Protein AF-A0A2E7D7S7-F1 (afdb_monomer_lite)

Secondary structure (DSSP, 8-state):
-PPPTTTTTT---------TTSTT---EEEEEEETTSTT---TT-SS---SB-TTS-BEEEEEEE-S-BSSSTTSBPTT------------SS--SPPEE--B-S---TT--GGGGSSS---SSSSB-SS-SEEPPPP----

Structure (mmCIF, N/CA/C/O backbone):
data_AF-A0A2E7D7S7-F1
#
_entry.id   AF-A0A2E7D7S7-F1
#
loop_
_atom_site.group_PDB
_atom_site.id
_atom_site.type_symbol
_atom_site.label_atom_id
_atom_site.label_alt_id
_atom_site.label_comp_id
_atom_site.label_asym_id
_atom_site.label_entity_id
_atom_site.label_seq_id
_atom_site.pdbx_PDB_ins_code
_atom_site.Cartn_x
_atom_site.Cartn_y
_atom_site.Cartn_z
_atom_site.occupancy
_atom_site.B_iso_or_equiv
_atom_site.auth_seq_id
_atom_site.auth_comp_id
_atom_site.auth_asym_id
_atom_site.auth_atom_id
_atom_site.pdbx_PDB_model_num
ATOM 1 N N . MET A 1 1 ? -24.555 17.907 24.681 1.00 43.12 1 MET A N 1
ATOM 2 C CA . MET A 1 1 ? -24.047 17.410 25.975 1.00 43.12 1 MET A CA 1
ATOM 3 C C . MET A 1 1 ? -22.622 16.962 25.741 1.00 43.12 1 MET A C 1
ATOM 5 O O . MET A 1 1 ? -22.411 16.229 24.787 1.00 43.12 1 MET A O 1
ATOM 9 N N . LEU A 1 2 ? -21.665 17.473 26.514 1.00 49.75 2 LEU A N 1
ATOM 10 C CA . LEU A 1 2 ? -20.292 16.969 26.496 1.00 49.75 2 LEU A CA 1
ATOM 11 C C . LEU A 1 2 ? -20.286 15.658 27.291 1.00 49.75 2 LEU A C 1
ATOM 13 O O . LEU A 1 2 ? -20.801 15.640 28.408 1.00 49.75 2 LEU A O 1
ATOM 17 N N . SER A 1 3 ? -19.785 14.582 26.687 1.00 59.19 3 SER A N 1
ATOM 18 C CA . SER A 1 3 ? -19.612 13.276 27.330 1.00 59.19 3 SER A CA 1
ATOM 19 C C . SER A 1 3 ? -18.701 13.404 28.550 1.00 59.19 3 SER A C 1
ATOM 21 O O . SER A 1 3 ? -17.739 14.180 28.544 1.00 59.19 3 SER A O 1
ATOM 23 N N . THR A 1 4 ? -19.020 12.683 29.623 1.00 71.38 4 THR A N 1
ATOM 24 C CA . THR A 1 4 ? -18.200 12.699 30.839 1.00 71.38 4 THR A CA 1
ATOM 25 C C . THR A 1 4 ? -16.951 11.830 30.643 1.00 71.38 4 THR A C 1
ATOM 27 O O . THR A 1 4 ? -16.939 10.944 29.789 1.00 71.38 4 THR A O 1
ATOM 30 N N . PRO A 1 5 ? -15.887 12.022 31.442 1.00 59.94 5 PRO A N 1
ATOM 31 C CA . PRO A 1 5 ? -14.734 11.118 31.431 1.00 59.94 5 PRO A CA 1
ATOM 32 C C . PRO A 1 5 ? -15.096 9.654 31.743 1.00 59.94 5 PRO A C 1
ATOM 34 O O . PRO A 1 5 ? -14.347 8.752 31.384 1.00 59.94 5 PRO A O 1
ATOM 37 N N . GLU A 1 6 ? -16.242 9.414 32.388 1.00 57.59 6 GLU A N 1
ATOM 38 C CA . GLU A 1 6 ? -16.752 8.074 32.698 1.00 57.59 6 GLU A CA 1
ATOM 39 C C . GLU A 1 6 ? -17.421 7.392 31.488 1.00 57.59 6 GLU A C 1
ATOM 41 O O . GLU A 1 6 ? -17.330 6.171 31.374 1.00 57.59 6 GLU A O 1
ATOM 46 N N . ASP A 1 7 ? -17.978 8.144 30.526 1.00 54.69 7 ASP A N 1
ATOM 47 C CA . ASP A 1 7 ? -18.480 7.581 29.254 1.00 54.69 7 ASP A CA 1
ATOM 48 C C . ASP A 1 7 ? -17.349 6.964 28.409 1.00 54.69 7 ASP A C 1
ATOM 50 O O . ASP A 1 7 ? -17.573 6.007 27.669 1.00 54.69 7 ASP A O 1
ATOM 54 N N . LEU A 1 8 ? -16.112 7.457 28.553 1.00 55.28 8 LEU A N 1
ATOM 55 C CA . LEU A 1 8 ? -14.934 6.881 27.891 1.00 55.28 8 LEU A CA 1
ATOM 56 C C . LEU A 1 8 ? -14.512 5.539 28.513 1.00 55.28 8 LEU A C 1
ATOM 58 O O . LEU A 1 8 ? -13.952 4.694 27.814 1.00 55.28 8 LEU A O 1
ATOM 62 N N . LEU A 1 9 ? -14.816 5.315 29.799 1.00 52.16 9 LEU A N 1
ATOM 63 C CA . LEU A 1 9 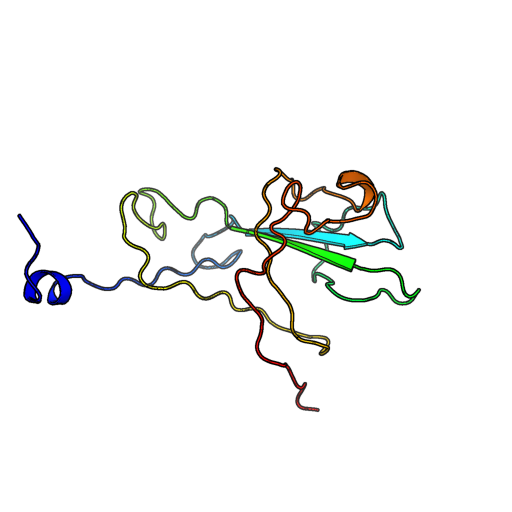? -14.493 4.072 30.511 1.00 52.16 9 LEU A CA 1
ATOM 64 C C . LEU A 1 9 ? -15.449 2.913 30.170 1.00 52.16 9 LEU A C 1
ATOM 66 O O . LEU A 1 9 ? -15.089 1.757 30.383 1.00 52.16 9 LEU A O 1
ATOM 70 N N . ASN A 1 10 ? -16.628 3.211 29.612 1.00 52.81 10 ASN A N 1
ATOM 71 C CA . ASN A 1 10 ? -17.621 2.222 29.173 1.00 52.81 10 ASN A CA 1
ATOM 72 C C . ASN A 1 10 ? -17.538 1.883 27.674 1.00 52.81 10 ASN A C 1
ATOM 74 O O . ASN A 1 10 ? -18.353 1.102 27.173 1.00 52.81 10 ASN A O 1
ATOM 78 N N . SER A 1 11 ? -16.562 2.430 26.946 1.00 63.16 11 SER A N 1
ATOM 79 C CA . SER A 1 11 ? -16.281 1.969 25.588 1.00 63.16 11 SER A CA 1
ATOM 80 C C . SER A 1 11 ? -15.559 0.619 25.662 1.00 63.16 11 SER A C 1
ATOM 82 O O . SER A 1 11 ? -14.395 0.523 26.045 1.00 63.16 11 SER A O 1
ATOM 84 N N . ASN A 1 12 ? -16.263 -0.469 25.339 1.00 76.00 12 ASN A N 1
ATOM 85 C CA . ASN A 1 12 ? -15.599 -1.750 25.116 1.00 76.00 12 ASN A CA 1
ATOM 86 C C . ASN A 1 12 ? -14.671 -1.580 23.911 1.00 76.00 12 ASN A C 1
ATOM 88 O O . ASN A 1 12 ? -15.141 -1.493 22.776 1.00 76.00 12 ASN A O 1
ATOM 92 N N . LEU A 1 13 ? -13.363 -1.512 24.153 1.00 85.25 13 LEU A N 1
ATOM 93 C CA . LEU A 1 13 ? -12.386 -1.516 23.077 1.00 85.25 13 LEU A CA 1
ATOM 94 C C . LEU A 1 13 ? -12.431 -2.889 22.401 1.00 85.25 13 LEU A C 1
ATOM 96 O O . LEU A 1 13 ? -12.074 -3.903 23.001 1.00 85.25 13 LEU A O 1
ATOM 100 N N . VAL A 1 14 ? -12.884 -2.911 21.153 1.00 90.69 14 VAL A N 1
ATOM 101 C CA . VAL A 1 14 ? -12.883 -4.108 20.313 1.00 90.69 14 VAL A CA 1
ATOM 102 C C . VAL A 1 14 ? -11.710 -4.014 19.347 1.00 90.69 14 VAL A C 1
ATOM 1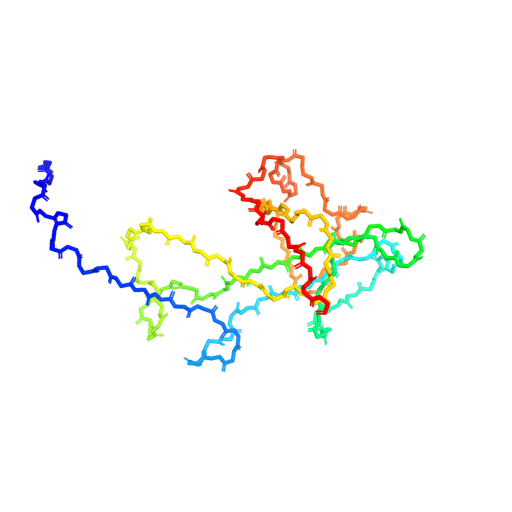04 O O . VAL A 1 14 ? -11.513 -2.988 18.699 1.00 90.69 14 VAL A O 1
ATOM 107 N N . THR A 1 15 ? -10.943 -5.097 19.239 1.00 92.62 15 THR A N 1
ATOM 108 C CA . THR A 1 15 ? -9.896 -5.237 18.224 1.00 92.62 15 THR A CA 1
ATOM 109 C C . THR A 1 15 ? -10.401 -6.142 17.113 1.00 92.62 15 THR A C 1
ATOM 111 O O . THR A 1 15 ? -10.689 -7.313 17.353 1.00 92.62 15 THR A O 1
ATOM 114 N N . THR A 1 16 ? -10.431 -5.615 15.894 1.00 94.56 16 THR A N 1
ATOM 115 C CA . THR A 1 16 ? -10.685 -6.376 14.667 1.00 94.56 16 THR A CA 1
ATOM 116 C C . THR A 1 16 ? -9.380 -6.520 13.889 1.00 94.56 16 THR A C 1
ATOM 118 O O . THR A 1 16 ? -8.601 -5.570 13.807 1.00 94.56 16 THR A O 1
ATOM 121 N N . THR A 1 17 ? -9.118 -7.705 13.330 1.00 96.06 17 THR A N 1
ATOM 122 C CA . THR A 1 17 ? -7.922 -7.980 12.517 1.00 96.06 17 THR A CA 1
ATOM 123 C C . THR A 1 17 ? -8.326 -8.397 11.112 1.00 96.06 17 THR A C 1
ATOM 125 O O . THR A 1 17 ? -9.184 -9.256 10.945 1.00 96.06 17 THR A O 1
ATOM 128 N N . PHE A 1 18 ? -7.660 -7.821 10.114 1.00 97.62 18 PHE A N 1
ATOM 129 C CA . PHE A 1 18 ? -7.850 -8.147 8.705 1.00 97.62 18 PHE A CA 1
ATOM 130 C C . PHE A 1 18 ? -6.592 -8.831 8.177 1.00 97.62 18 PHE A C 1
ATOM 132 O O . PHE A 1 18 ? -5.511 -8.241 8.174 1.00 97.62 18 PHE A O 1
ATOM 139 N N . HIS A 1 19 ? -6.722 -10.090 7.766 1.00 96.31 19 HIS A N 1
ATOM 140 C CA . HIS A 1 19 ? -5.631 -10.875 7.198 1.00 96.31 19 HIS A CA 1
ATOM 141 C C . HIS A 1 19 ? -6.196 -11.843 6.163 1.00 96.31 19 HIS A C 1
ATOM 143 O O . HIS A 1 19 ? -7.072 -12.646 6.475 1.00 96.31 19 HIS A O 1
ATOM 149 N N . GLN A 1 20 ? -5.698 -11.745 4.929 1.00 95.06 20 GLN A N 1
ATOM 150 C CA . GLN A 1 20 ? -6.139 -12.571 3.813 1.00 95.06 20 GLN A CA 1
ATOM 151 C C . GLN A 1 20 ? -6.201 -14.063 4.171 1.00 95.06 20 GLN A C 1
ATOM 153 O O . GLN A 1 20 ? -5.212 -14.664 4.587 1.00 95.06 20 GLN A O 1
ATOM 158 N N . GLY A 1 21 ? -7.373 -14.665 3.977 1.00 95.44 21 GLY A N 1
ATOM 159 C CA . GLY A 1 21 ? -7.646 -16.081 4.217 1.00 95.44 21 GLY A CA 1
ATOM 160 C C . GLY A 1 21 ? -7.832 -16.478 5.685 1.00 95.44 21 GLY A C 1
ATOM 161 O O . GLY A 1 21 ? -8.045 -17.661 5.951 1.00 95.44 21 GLY A O 1
ATOM 162 N N . VAL A 1 22 ? -7.771 -15.539 6.632 1.00 95.75 22 VAL A N 1
ATOM 163 C CA . VAL A 1 22 ? -7.987 -15.795 8.065 1.00 95.75 22 VAL A CA 1
ATOM 164 C C . VAL A 1 22 ? -9.388 -15.349 8.462 1.00 95.75 22 VAL A C 1
ATOM 166 O O . VAL A 1 22 ? -9.842 -14.289 8.042 1.00 95.75 22 VAL A O 1
ATOM 169 N N . ASP A 1 23 ? -10.086 -16.181 9.238 1.00 92.88 23 ASP A N 1
ATOM 170 C CA . ASP A 1 23 ? -11.441 -15.918 9.750 1.00 92.88 23 ASP A CA 1
ATOM 171 C C . ASP A 1 23 ? -12.447 -15.467 8.668 1.00 92.88 23 ASP A C 1
ATOM 173 O O . ASP A 1 23 ? -13.384 -14.719 8.926 1.00 92.88 23 ASP A O 1
ATOM 177 N N . GLY A 1 24 ? -12.251 -15.939 7.430 1.00 93.06 24 GLY A N 1
ATOM 178 C CA . GLY A 1 24 ? -13.102 -15.625 6.280 1.00 93.06 24 GLY A CA 1
ATOM 179 C C . GLY A 1 24 ? -12.796 -14.298 5.576 1.00 93.06 24 GLY A C 1
ATOM 180 O O . GLY A 1 24 ? -13.429 -14.010 4.562 1.00 93.06 24 GLY A O 1
ATOM 181 N N . TYR A 1 25 ? -11.822 -13.511 6.042 1.00 97.00 25 TYR A N 1
ATOM 182 C CA . TYR A 1 25 ? -11.450 -12.255 5.391 1.00 97.00 25 TYR A CA 1
ATOM 183 C C . TYR A 1 25 ? -10.719 -12.500 4.065 1.00 97.00 25 TYR A C 1
ATOM 185 O O . TYR A 1 25 ? -9.709 -13.200 4.019 1.00 97.00 25 TYR A O 1
ATOM 193 N N . ILE A 1 26 ? -11.213 -11.904 2.978 1.00 96.06 26 ILE A N 1
ATOM 194 C CA . ILE A 1 26 ? -10.654 -12.055 1.620 1.00 96.06 26 ILE A CA 1
ATOM 195 C C . ILE A 1 26 ? -10.417 -10.712 0.910 1.00 96.06 26 ILE A C 1
ATOM 197 O O . ILE A 1 26 ? -10.164 -10.697 -0.293 1.00 96.06 26 ILE A O 1
ATOM 201 N N . GLY A 1 27 ? -10.525 -9.601 1.644 1.00 96.56 27 GLY A N 1
ATOM 202 C CA . GLY A 1 27 ? -10.500 -8.240 1.103 1.00 96.56 27 GLY A CA 1
ATOM 203 C C . GLY A 1 27 ? -9.109 -7.619 0.964 1.00 96.56 27 GLY A C 1
ATOM 204 O O . GLY A 1 27 ? -9.019 -6.430 0.673 1.00 96.56 27 GLY A O 1
ATOM 205 N N . THR A 1 28 ? -8.015 -8.351 1.194 1.00 96.69 28 THR A N 1
ATOM 206 C CA . THR A 1 28 ? -6.683 -7.806 0.898 1.00 96.69 28 THR A CA 1
ATOM 207 C C . THR A 1 28 ? -6.501 -7.716 -0.612 1.00 96.69 28 THR A C 1
ATOM 209 O O . THR A 1 28 ? -6.689 -8.703 -1.319 1.00 96.69 28 THR A O 1
ATOM 212 N N . VAL A 1 29 ? -6.116 -6.530 -1.075 1.00 97.62 29 VAL A N 1
ATOM 213 C CA . VAL A 1 29 ? -5.738 -6.255 -2.461 1.00 97.62 29 VAL A CA 1
ATOM 214 C C . VAL A 1 29 ? -4.312 -5.734 -2.445 1.00 97.62 29 VAL A C 1
ATOM 216 O O . VAL A 1 29 ? -4.033 -4.712 -1.805 1.00 97.62 29 VAL A O 1
ATOM 219 N N . ASP A 1 30 ? -3.406 -6.420 -3.132 1.00 97.44 30 ASP A N 1
ATOM 220 C CA . ASP A 1 30 ? -1.999 -6.041 -3.145 1.00 97.44 30 ASP A CA 1
ATOM 221 C C . ASP A 1 30 ? -1.287 -6.373 -4.458 1.00 97.44 30 ASP A C 1
ATOM 223 O O . ASP A 1 30 ? -1.607 -7.313 -5.179 1.00 97.44 30 ASP A O 1
ATOM 227 N N . THR A 1 31 ? -0.321 -5.531 -4.805 1.00 98.00 31 THR A N 1
ATOM 228 C CA . THR A 1 31 ? 0.529 -5.708 -5.984 1.00 98.00 31 THR A CA 1
ATOM 229 C C . THR A 1 31 ? 1.792 -4.877 -5.811 1.00 98.00 31 THR A C 1
ATOM 231 O O . THR A 1 31 ? 1.839 -3.955 -4.991 1.00 98.00 31 THR A O 1
ATOM 234 N N . PHE A 1 32 ? 2.812 -5.146 -6.618 1.00 98.12 32 PHE A N 1
ATOM 235 C CA . PHE A 1 32 ? 3.952 -4.249 -6.749 1.00 98.12 32 PHE A CA 1
ATOM 236 C C . PHE A 1 32 ? 4.184 -3.860 -8.205 1.00 98.12 32 PHE A C 1
ATOM 238 O O . PHE A 1 32 ? 3.850 -4.587 -9.139 1.00 98.12 32 PHE A O 1
ATOM 245 N N . LEU A 1 33 ? 4.748 -2.676 -8.388 1.00 98.50 33 LEU A N 1
ATOM 246 C CA . LEU A 1 33 ? 5.080 -2.068 -9.663 1.00 98.50 33 LEU A CA 1
ATOM 247 C C . LEU A 1 33 ? 6.590 -2.134 -9.822 1.00 98.50 33 LEU A C 1
ATOM 249 O O . LEU A 1 33 ? 7.307 -1.846 -8.869 1.00 98.50 33 LEU A O 1
ATOM 253 N N . SER A 1 34 ? 7.078 -2.472 -11.010 1.00 98.12 34 SER A N 1
ATOM 254 C CA . SER A 1 34 ? 8.511 -2.653 -11.249 1.00 98.12 34 SER A CA 1
ATOM 255 C C . SER A 1 34 ? 8.955 -1.830 -12.448 1.00 98.12 34 SER A C 1
ATOM 257 O O . SER A 1 34 ? 8.460 -2.046 -13.558 1.00 98.12 34 SER A O 1
ATOM 259 N N . GLY A 1 35 ? 9.913 -0.921 -12.246 1.00 98.19 35 GLY A N 1
ATOM 260 C CA . GLY A 1 35 ? 10.500 -0.139 -13.338 1.00 98.19 35 GLY A CA 1
ATOM 261 C C . GLY A 1 35 ? 11.240 -1.000 -14.371 1.00 98.19 35 GLY A C 1
ATOM 262 O O . GLY A 1 35 ? 11.329 -0.621 -15.534 1.00 98.19 35 GLY A O 1
ATOM 263 N N . ASP A 1 36 ? 11.693 -2.200 -13.985 1.00 97.50 36 ASP A N 1
ATOM 264 C CA . ASP A 1 36 ? 12.290 -3.190 -14.897 1.00 97.50 36 ASP A CA 1
ATOM 265 C C . ASP A 1 36 ? 11.281 -3.806 -15.870 1.00 97.50 36 ASP A C 1
ATOM 267 O O . ASP A 1 36 ? 11.640 -4.292 -16.946 1.00 97.50 36 ASP A O 1
ATOM 271 N N . ARG A 1 37 ? 10.013 -3.883 -15.461 1.00 97.44 37 ARG A N 1
ATOM 272 C CA . ARG A 1 37 ? 8.949 -4.563 -16.206 1.00 97.44 37 ARG A CA 1
ATOM 273 C C . ARG A 1 37 ? 7.705 -3.681 -16.207 1.00 97.44 37 ARG A C 1
ATOM 275 O O . ARG A 1 37 ? 6.707 -4.047 -15.585 1.00 97.44 37 ARG A O 1
ATOM 282 N N . PRO A 1 38 ? 7.751 -2.532 -16.899 1.00 98.00 38 PRO A N 1
ATOM 283 C CA . PRO A 1 38 ? 6.837 -1.440 -16.611 1.00 98.00 38 PRO A CA 1
ATOM 284 C C . PRO A 1 38 ? 5.379 -1.698 -17.024 1.00 98.00 38 PRO A C 1
ATOM 286 O O . PRO A 1 38 ? 4.468 -1.092 -16.465 1.00 98.00 38 PRO A O 1
ATOM 289 N N . ASP A 1 39 ? 5.148 -2.648 -17.933 1.00 98.31 39 ASP A N 1
ATOM 290 C CA . ASP A 1 39 ? 3.812 -3.094 -18.362 1.00 98.31 39 ASP A CA 1
ATOM 291 C C . ASP A 1 39 ? 3.349 -4.390 -17.674 1.00 98.31 39 ASP A C 1
ATOM 293 O O . ASP A 1 39 ? 2.282 -4.924 -17.980 1.00 98.31 39 ASP A O 1
ATOM 297 N N . LYS A 1 40 ? 4.157 -4.955 -16.769 1.00 98.06 40 LYS A N 1
ATOM 298 C CA . LYS A 1 40 ? 3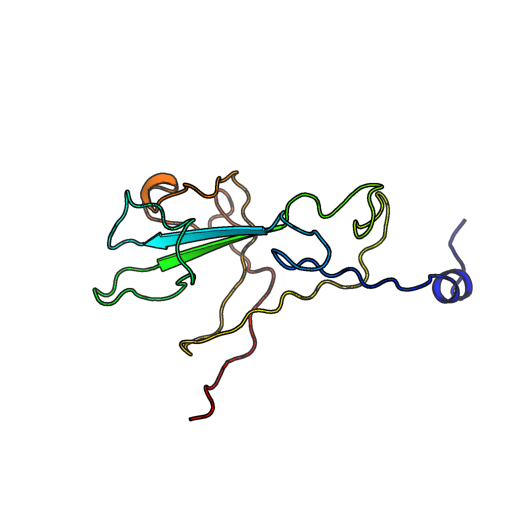.839 -6.220 -16.105 1.00 98.06 40 LYS A CA 1
ATOM 299 C C . LYS A 1 40 ? 3.076 -5.972 -14.809 1.00 98.06 40 LYS A C 1
ATOM 301 O O . LYS A 1 40 ? 3.469 -5.144 -13.995 1.00 98.06 40 LYS A O 1
ATOM 306 N N . THR A 1 41 ? 2.040 -6.777 -14.594 1.00 97.81 41 THR A N 1
ATOM 307 C CA . THR A 1 41 ? 1.330 -6.867 -13.316 1.00 97.81 41 THR A CA 1
ATOM 308 C C . THR A 1 41 ? 1.861 -8.008 -12.446 1.00 97.81 41 THR A C 1
ATOM 310 O O . THR A 1 41 ? 2.300 -9.051 -12.955 1.00 97.81 41 THR A O 1
ATOM 313 N N . PHE A 1 42 ? 1.791 -7.821 -11.128 1.00 98.06 42 PHE A N 1
ATOM 314 C CA . PHE A 1 42 ? 2.336 -8.742 -10.136 1.00 98.06 42 PHE A CA 1
ATOM 315 C C . PHE A 1 42 ? 1.334 -9.199 -9.064 1.00 98.06 42 PHE A C 1
ATOM 317 O O . PHE A 1 42 ? 1.733 -9.943 -8.180 1.00 98.06 42 PHE A O 1
ATOM 324 N N . HIS A 1 43 ? 0.036 -8.912 -9.205 1.00 95.88 43 HIS A N 1
ATOM 325 C CA . HIS A 1 43 ? -1.044 -9.315 -8.276 1.00 95.88 43 HIS A CA 1
ATOM 326 C C . HIS A 1 43 ? -1.119 -10.805 -7.886 1.00 95.88 43 HIS A C 1
ATOM 328 O O . HIS A 1 43 ? -1.810 -11.182 -6.951 1.00 95.88 43 HIS A O 1
ATOM 334 N N . LYS A 1 44 ? -0.448 -11.702 -8.619 1.00 95.81 44 LYS A N 1
ATOM 335 C CA . LYS A 1 44 ? -0.396 -13.148 -8.308 1.00 95.81 44 LYS A CA 1
ATOM 336 C C . LYS A 1 44 ? 0.916 -13.591 -7.667 1.00 95.81 44 LYS A C 1
ATOM 338 O O . LYS A 1 44 ? 1.153 -14.791 -7.508 1.00 95.81 44 LYS A O 1
ATOM 343 N N . TRP A 1 45 ? 1.823 -12.660 -7.404 1.00 95.44 45 TRP A N 1
ATOM 344 C CA . TRP A 1 45 ? 3.115 -12.967 -6.812 1.00 95.44 45 TRP A CA 1
ATOM 345 C C . TRP A 1 45 ? 2.969 -13.165 -5.310 1.00 95.44 45 TRP A C 1
ATOM 347 O O . TRP A 1 45 ? 2.085 -12.626 -4.664 1.00 95.44 45 TRP A O 1
ATOM 357 N N . ARG A 1 46 ? 3.835 -14.006 -4.742 1.00 91.81 46 ARG A N 1
ATOM 358 C CA . ARG A 1 46 ? 3.744 -14.393 -3.323 1.00 91.81 46 ARG A CA 1
ATOM 359 C C . ARG A 1 46 ? 4.317 -13.349 -2.364 1.00 91.81 46 ARG A C 1
ATOM 361 O O . ARG A 1 46 ? 4.270 -13.557 -1.155 1.00 91.81 46 ARG A O 1
ATOM 368 N N . ARG A 1 47 ? 4.993 -12.336 -2.899 1.00 92.19 47 ARG A N 1
ATOM 369 C CA . ARG A 1 47 ? 5.724 -11.304 -2.167 1.00 92.19 47 ARG A CA 1
ATOM 370 C C . ARG A 1 47 ? 5.682 -10.027 -2.988 1.00 92.19 47 ARG A C 1
ATOM 372 O O . ARG A 1 47 ? 5.736 -10.104 -4.216 1.00 92.19 47 ARG A O 1
ATOM 379 N N . ASN A 1 48 ? 5.655 -8.910 -2.279 1.00 94.69 48 ASN A N 1
ATOM 380 C CA . ASN A 1 48 ? 5.772 -7.583 -2.849 1.00 94.69 48 ASN A CA 1
ATOM 381 C C . ASN A 1 48 ? 7.176 -7.023 -2.628 1.00 94.69 48 ASN A C 1
ATOM 383 O O . ASN A 1 48 ? 7.822 -7.344 -1.627 1.00 94.69 48 ASN A O 1
ATOM 387 N N . GLU A 1 49 ? 7.608 -6.178 -3.560 1.00 94.62 49 GLU A N 1
ATOM 388 C CA . GLU A 1 49 ? 8.920 -5.535 -3.570 1.00 94.62 49 GLU A CA 1
ATOM 389 C C . GLU A 1 49 ? 8.754 -4.008 -3.424 1.00 94.62 49 GLU A C 1
ATOM 391 O O . GLU A 1 49 ? 7.806 -3.414 -3.951 1.00 94.62 49 GLU A O 1
ATOM 396 N N . ILE A 1 50 ? 9.632 -3.373 -2.639 1.00 91.88 50 ILE A N 1
ATOM 397 C CA . ILE A 1 50 ? 9.522 -1.952 -2.220 1.00 91.88 50 ILE A CA 1
ATOM 398 C C . ILE A 1 50 ? 10.865 -1.203 -2.391 1.00 91.88 50 ILE A C 1
ATOM 400 O O . ILE A 1 50 ? 10.997 -0.042 -2.013 1.00 91.88 50 ILE A O 1
ATOM 404 N N . ASP A 1 51 ? 11.893 -1.868 -2.920 1.00 90.50 51 ASP A N 1
ATOM 405 C CA . ASP A 1 51 ? 13.244 -1.313 -3.076 1.00 90.50 51 ASP A CA 1
ATOM 406 C C . ASP A 1 51 ? 13.693 -1.422 -4.542 1.00 90.50 51 ASP A C 1
ATOM 408 O O . ASP A 1 51 ? 12.878 -1.517 -5.455 1.00 90.50 51 ASP A O 1
ATOM 412 N N . LEU A 1 52 ? 14.995 -1.375 -4.793 1.00 92.00 52 LEU A N 1
ATOM 413 C CA . LEU A 1 52 ? 15.567 -1.600 -6.102 1.00 92.00 52 LEU A CA 1
ATOM 414 C C . LEU A 1 52 ? 15.473 -3.073 -6.510 1.00 92.00 52 LEU A C 1
ATOM 416 O O . LEU A 1 52 ? 15.916 -3.980 -5.802 1.00 92.00 52 LEU A O 1
ATOM 420 N N . SER A 1 53 ? 15.005 -3.276 -7.734 1.00 91.81 53 SER A N 1
ATOM 421 C CA . SER A 1 53 ? 15.205 -4.501 -8.501 1.00 91.81 53 SER A CA 1
ATOM 422 C C . SER A 1 53 ? 16.698 -4.811 -8.694 1.00 91.81 53 SER A C 1
ATOM 424 O O . SER A 1 53 ? 17.579 -3.964 -8.516 1.00 91.81 53 SER A O 1
ATOM 426 N N . MET A 1 54 ? 17.003 -6.023 -9.165 1.00 87.75 54 MET A N 1
ATOM 427 C CA . MET A 1 54 ? 18.384 -6.438 -9.459 1.00 87.75 54 MET A CA 1
ATOM 428 C C . MET A 1 54 ? 19.082 -5.567 -10.518 1.00 87.75 54 MET A C 1
ATOM 430 O O . MET A 1 54 ? 20.312 -5.527 -10.544 1.00 87.75 54 MET A O 1
ATOM 434 N N . SER A 1 55 ? 18.328 -4.878 -11.381 1.00 93.44 55 SER A N 1
ATOM 435 C CA . SER A 1 55 ? 18.873 -3.963 -12.396 1.00 93.44 55 SER A CA 1
ATOM 436 C C . SER A 1 55 ? 19.076 -2.538 -11.879 1.00 93.44 55 SER A C 1
ATOM 438 O O . SER A 1 55 ? 19.573 -1.691 -12.619 1.00 93.44 55 SER A O 1
ATOM 440 N N . GLY A 1 56 ? 18.673 -2.252 -10.638 1.00 94.00 56 GLY A N 1
ATOM 441 C CA . GLY A 1 56 ? 18.733 -0.919 -10.043 1.00 94.00 56 GLY A CA 1
ATOM 442 C C . GLY A 1 56 ? 17.531 -0.020 -10.349 1.00 94.00 56 GLY A C 1
ATOM 443 O O . GLY A 1 56 ? 17.566 1.149 -9.977 1.00 94.00 56 GLY A O 1
ATOM 444 N N . ASN A 1 57 ? 16.472 -0.524 -10.993 1.00 96.44 57 ASN A N 1
ATOM 445 C CA . ASN A 1 57 ? 15.211 0.213 -11.130 1.00 96.44 57 ASN A CA 1
ATOM 446 C C . ASN A 1 57 ? 14.346 0.054 -9.878 1.00 96.44 57 ASN A C 1
ATOM 448 O O . ASN A 1 57 ? 14.372 -0.999 -9.246 1.00 96.44 57 ASN A O 1
ATOM 452 N N . HIS A 1 58 ? 13.564 1.078 -9.548 1.00 96.06 58 HIS A N 1
ATOM 453 C CA . HIS A 1 58 ? 12.709 1.083 -8.361 1.00 96.06 58 HIS A CA 1
ATOM 454 C C . HIS A 1 58 ? 11.532 0.106 -8.487 1.00 96.06 58 HIS A C 1
ATOM 456 O O . HIS A 1 58 ? 10.988 -0.106 -9.577 1.00 96.06 58 HIS A O 1
ATOM 462 N N . GLU A 1 59 ? 11.104 -0.425 -7.346 1.00 96.88 59 GLU A N 1
ATOM 463 C CA . GLU A 1 59 ? 9.888 -1.213 -7.189 1.00 96.88 59 GLU A CA 1
ATOM 464 C C . GLU A 1 59 ? 9.031 -0.624 -6.066 1.00 96.88 59 GLU A C 1
ATOM 466 O O . GLU A 1 59 ? 9.537 -0.277 -5.002 1.00 96.88 59 GLU A O 1
ATOM 471 N N . HIS A 1 60 ? 7.729 -0.463 -6.307 1.00 97.62 60 HIS A N 1
ATOM 472 C CA . HIS A 1 60 ? 6.799 0.149 -5.354 1.00 97.62 60 HIS A CA 1
ATOM 473 C C . HIS A 1 60 ? 5.638 -0.799 -5.067 1.00 97.62 60 HIS A C 1
ATOM 475 O O . HIS A 1 60 ? 5.083 -1.378 -5.992 1.00 97.62 60 HIS A O 1
ATOM 481 N N . THR A 1 61 ? 5.205 -0.907 -3.813 1.00 97.44 61 THR A N 1
ATOM 482 C CA . THR A 1 61 ? 4.056 -1.747 -3.436 1.00 97.44 61 THR A CA 1
ATOM 483 C C . THR A 1 61 ? 2.799 -0.922 -3.200 1.00 97.44 61 THR A C 1
ATOM 485 O O . THR A 1 61 ? 2.842 0.118 -2.544 1.00 97.44 61 THR A O 1
ATOM 488 N N . LEU A 1 62 ? 1.670 -1.441 -3.678 1.00 98.19 62 LEU A N 1
ATOM 489 C CA . LEU A 1 62 ? 0.320 -1.005 -3.344 1.00 98.19 62 LEU A CA 1
ATOM 490 C C . LEU A 1 62 ? -0.330 -2.055 -2.440 1.00 98.19 62 LEU A C 1
ATOM 492 O O . LEU A 1 62 ? -0.206 -3.255 -2.678 1.00 98.19 62 LEU A O 1
ATOM 496 N N . LEU A 1 63 ? -1.023 -1.597 -1.400 1.00 97.38 63 LEU A N 1
ATOM 497 C CA . LEU A 1 63 ? -1.735 -2.444 -0.446 1.00 97.38 63 LEU A CA 1
ATOM 498 C C . LEU A 1 63 ? -3.027 -1.747 -0.027 1.00 97.38 63 LEU A C 1
ATOM 500 O O . LEU A 1 63 ? -3.016 -0.564 0.325 1.00 97.38 63 LEU A O 1
ATOM 504 N N . ARG A 1 64 ? -4.130 -2.488 -0.031 1.00 97.56 64 ARG A N 1
ATOM 505 C CA . ARG A 1 64 ? -5.433 -2.044 0.459 1.00 97.56 64 ARG A CA 1
ATOM 506 C C . ARG A 1 64 ? -6.157 -3.193 1.146 1.00 97.56 64 ARG A C 1
ATOM 508 O O . ARG A 1 64 ? -5.926 -4.362 0.854 1.00 97.56 64 ARG A O 1
ATOM 515 N N . PHE A 1 65 ? -7.030 -2.823 2.069 1.00 97.69 65 PHE A N 1
ATOM 516 C CA . PHE A 1 65 ? -7.948 -3.717 2.751 1.00 97.69 65 PHE A CA 1
ATOM 517 C C . PHE A 1 65 ? -9.360 -3.245 2.415 1.00 97.69 65 PHE A C 1
ATOM 519 O O . PHE A 1 65 ? -9.789 -2.184 2.867 1.00 97.69 65 PHE A O 1
ATOM 526 N N . ASP A 1 66 ? -10.045 -4.008 1.578 1.00 97.31 66 ASP A N 1
ATOM 527 C CA . ASP A 1 66 ? -11.438 -3.789 1.216 1.00 97.31 66 ASP A CA 1
ATOM 528 C C . ASP A 1 66 ? -12.359 -4.477 2.242 1.00 97.31 66 ASP A C 1
ATOM 530 O O . ASP A 1 66 ? -11.911 -5.277 3.072 1.00 97.31 66 ASP A O 1
ATOM 534 N N . ASP A 1 67 ? -13.640 -4.103 2.246 1.00 96.44 67 ASP A N 1
ATOM 535 C CA . ASP A 1 67 ? -14.683 -4.663 3.122 1.00 96.44 67 ASP A CA 1
ATOM 536 C C . ASP A 1 67 ? -14.362 -4.639 4.631 1.00 96.44 67 ASP A C 1
ATOM 538 O O . ASP A 1 67 ? -14.838 -5.474 5.401 1.00 96.44 67 ASP A O 1
ATOM 542 N N . MET A 1 68 ? -13.579 -3.655 5.088 1.00 97.31 68 MET A N 1
ATOM 543 C CA . MET A 1 68 ? -13.244 -3.496 6.510 1.00 97.31 68 MET A CA 1
ATOM 544 C C . MET A 1 68 ? -14.421 -3.022 7.367 1.00 97.31 68 MET A C 1
ATOM 546 O O . MET A 1 68 ? -14.442 -3.274 8.570 1.00 97.31 68 MET A O 1
ATOM 550 N N . PHE A 1 69 ? -15.375 -2.301 6.775 1.00 97.12 69 PHE A N 1
ATOM 551 C CA . PHE A 1 69 ? -16.485 -1.678 7.491 1.00 97.12 69 PHE A CA 1
ATOM 552 C C . PHE A 1 69 ? -17.827 -2.232 7.025 1.00 97.12 69 PHE A C 1
ATOM 554 O O . PHE A 1 69 ? -18.044 -2.411 5.827 1.00 97.12 69 PHE A O 1
ATOM 561 N N . GLY A 1 70 ? -18.744 -2.448 7.964 1.00 96.56 70 GLY A N 1
ATOM 562 C CA . GLY A 1 70 ? -20.080 -2.947 7.666 1.00 96.56 70 GLY A CA 1
ATOM 563 C C . GLY A 1 70 ? -20.771 -3.558 8.877 1.00 96.56 70 GLY A C 1
ATOM 564 O O . GLY A 1 70 ? -20.353 -3.367 10.016 1.00 96.56 70 GLY A O 1
ATOM 565 N N . SER A 1 71 ? -21.872 -4.261 8.625 1.00 95.19 71 SER A N 1
ATOM 566 C CA . SER A 1 71 ? -22.649 -4.975 9.647 1.00 95.19 71 SER A CA 1
ATOM 567 C C . SER A 1 71 ? -22.373 -6.481 9.669 1.00 95.19 71 SER A C 1
ATOM 569 O O . SER A 1 71 ? -23.092 -7.207 10.351 1.00 95.19 71 SER A O 1
ATOM 571 N N . GLY A 1 72 ? -21.426 -6.960 8.859 1.00 91.62 72 GLY A N 1
ATOM 572 C CA . GLY A 1 72 ? -21.040 -8.365 8.809 1.00 91.62 72 GLY A CA 1
ATOM 573 C C . GLY A 1 72 ? -20.130 -8.757 9.970 1.00 91.62 72 GLY A C 1
ATOM 574 O O . GLY A 1 72 ? -19.488 -7.909 10.596 1.00 91.62 72 GLY A O 1
ATOM 575 N N . ASP A 1 73 ? -20.058 -10.059 10.236 1.00 89.69 73 ASP A N 1
ATOM 576 C CA . ASP A 1 73 ? -19.168 -10.608 11.256 1.00 89.69 73 ASP A CA 1
ATOM 577 C C . ASP A 1 73 ? -17.708 -10.239 10.955 1.00 89.69 73 ASP A C 1
ATOM 579 O O . ASP A 1 73 ? -17.245 -10.330 9.819 1.00 89.69 73 ASP A O 1
ATOM 583 N N . GLY A 1 74 ? -16.981 -9.792 11.981 1.00 90.00 74 GLY A N 1
ATOM 584 C CA . GLY A 1 74 ? -15.578 -9.396 11.847 1.00 90.00 74 GLY A CA 1
ATOM 585 C C . GLY A 1 74 ? -15.341 -8.066 11.118 1.00 90.00 74 GLY A C 1
ATOM 586 O O . GLY A 1 74 ? -14.187 -7.689 10.952 1.00 90.00 74 GLY A O 1
ATOM 587 N N . GLN A 1 75 ? -16.379 -7.327 10.711 1.00 95.75 75 GLN A N 1
ATOM 588 C CA . GLN A 1 75 ? -16.228 -5.965 10.187 1.00 95.75 75 GLN A CA 1
ATOM 589 C C . GLN A 1 75 ? -16.263 -4.926 11.311 1.00 95.75 75 GLN A C 1
ATOM 591 O O . GLN A 1 75 ? -16.803 -5.153 12.393 1.00 95.75 75 GLN A O 1
ATOM 596 N N . ILE A 1 76 ? -15.694 -3.753 11.045 1.00 96.12 76 ILE A N 1
ATOM 597 C CA . ILE A 1 76 ? -15.831 -2.585 11.909 1.00 96.12 76 ILE A CA 1
ATOM 598 C C . ILE A 1 76 ? -17.210 -1.954 11.650 1.00 96.12 76 ILE A C 1
ATOM 600 O O . ILE A 1 76 ? -17.488 -1.554 10.514 1.00 96.12 76 ILE A O 1
ATOM 604 N N . PRO A 1 77 ? -18.081 -1.812 12.664 1.00 95.44 77 PRO A N 1
ATOM 605 C CA . PRO A 1 77 ? -19.363 -1.147 12.481 1.00 95.44 77 PRO A CA 1
ATOM 606 C C . PRO A 1 77 ? -19.210 0.291 11.976 1.00 95.44 77 PRO A C 1
ATOM 608 O O . PRO A 1 77 ? -18.299 1.030 12.358 1.00 95.44 77 PRO A O 1
ATOM 611 N N . PHE A 1 78 ? -20.138 0.730 11.127 1.00 95.69 78 PHE A N 1
ATOM 612 C CA . PHE A 1 78 ? -20.171 2.130 10.715 1.00 95.69 78 PHE A CA 1
ATOM 613 C C . PHE A 1 78 ? -20.409 3.050 11.919 1.00 95.69 78 PHE A C 1
ATOM 615 O O . PHE A 1 78 ? -21.239 2.769 12.781 1.00 95.69 78 PHE A O 1
ATOM 622 N N . GLY A 1 79 ? -19.686 4.171 11.954 1.00 92.75 79 GLY A N 1
ATOM 623 C CA . GLY A 1 79 ? -19.736 5.128 13.061 1.00 92.75 79 GLY A CA 1
ATOM 624 C C . GLY A 1 79 ? -18.840 4.773 14.252 1.00 92.75 79 GLY A C 1
ATOM 625 O O . GLY A 1 79 ? -18.779 5.561 15.191 1.00 92.75 79 GLY A O 1
ATOM 626 N N . SER A 1 80 ? -18.126 3.640 14.221 1.00 93.62 80 SER A N 1
ATOM 627 C CA . SER A 1 80 ? -17.097 3.336 15.219 1.00 93.62 80 SER A CA 1
ATOM 628 C C . SER A 1 80 ? -15.968 4.368 15.199 1.00 93.62 80 SER A C 1
ATOM 630 O O . SER A 1 80 ? -15.466 4.749 14.140 1.00 93.62 80 SER A O 1
ATOM 632 N N . GLU A 1 81 ? -15.530 4.779 16.386 1.00 94.25 81 GLU A N 1
ATOM 633 C CA . GLU A 1 81 ? -14.310 5.562 16.557 1.00 94.25 81 GLU A CA 1
ATOM 634 C C . GLU A 1 81 ? -13.086 4.638 16.497 1.00 94.25 81 GLU A C 1
ATOM 636 O O . GLU A 1 81 ? -12.990 3.656 17.237 1.00 94.25 81 GLU A O 1
ATOM 641 N N . ILE A 1 82 ? -12.133 4.948 15.613 1.00 94.31 82 ILE A N 1
ATOM 642 C CA . ILE A 1 82 ? -10.878 4.198 15.505 1.00 94.31 82 ILE A CA 1
ATOM 643 C C . ILE A 1 82 ? -9.863 4.784 16.483 1.00 94.31 82 ILE A C 1
ATOM 645 O O . ILE A 1 82 ? -9.217 5.790 16.198 1.00 94.31 82 ILE A O 1
ATOM 649 N N . VAL A 1 83 ? -9.696 4.126 17.631 1.00 95.06 83 VAL A N 1
ATOM 650 C CA . VAL A 1 83 ? -8.747 4.553 18.676 1.00 95.06 83 VAL A CA 1
ATOM 651 C C . VAL A 1 83 ? -7.293 4.298 18.262 1.00 95.06 83 VAL A C 1
ATOM 653 O O . VAL A 1 83 ? -6.392 5.064 18.596 1.00 95.06 83 VAL A O 1
ATOM 656 N N . SER A 1 84 ? -7.042 3.211 17.529 1.00 93.62 84 SER A N 1
ATOM 657 C CA . SER A 1 84 ? -5.724 2.897 16.976 1.00 93.62 84 SER A CA 1
ATOM 658 C C . SER A 1 84 ? -5.840 1.986 15.758 1.00 93.62 84 SER A C 1
ATOM 660 O O . SER A 1 84 ? -6.781 1.203 15.649 1.00 93.62 84 SER A O 1
ATOM 662 N N . ALA A 1 85 ? -4.858 2.066 14.864 1.00 94.06 85 ALA A N 1
ATOM 663 C CA . ALA A 1 85 ? -4.691 1.143 13.751 1.00 94.06 85 ALA A CA 1
ATOM 664 C C . ALA A 1 85 ? -3.215 0.747 13.660 1.00 94.06 85 ALA A C 1
ATOM 666 O O . ALA A 1 85 ? -2.330 1.598 13.736 1.00 94.06 85 ALA A O 1
ATOM 667 N N . THR A 1 86 ? -2.945 -0.550 13.517 1.00 94.19 86 THR A N 1
ATOM 668 C CA . THR A 1 86 ? -1.586 -1.079 13.359 1.00 94.19 86 THR A CA 1
ATOM 669 C C . THR A 1 86 ? -1.538 -1.968 12.131 1.00 94.19 86 THR A C 1
ATOM 671 O O . THR A 1 86 ? -2.274 -2.945 12.046 1.00 94.19 86 THR A O 1
ATOM 674 N N . LEU A 1 87 ? -0.629 -1.660 11.208 1.00 93.81 87 LEU A N 1
ATOM 675 C CA . LEU A 1 87 ? -0.287 -2.543 10.100 1.00 93.81 87 LEU A CA 1
ATOM 676 C C . LEU A 1 87 ? 0.988 -3.317 10.445 1.00 93.81 87 LEU A C 1
ATOM 678 O O . LEU A 1 87 ? 2.003 -2.722 10.810 1.00 93.81 87 LEU A O 1
ATOM 682 N N . THR A 1 88 ? 0.937 -4.640 10.304 1.00 92.12 88 THR A N 1
ATOM 683 C CA . THR A 1 88 ? 2.087 -5.533 10.494 1.00 92.12 88 THR A CA 1
ATOM 684 C C . THR A 1 88 ? 2.345 -6.300 9.206 1.00 92.12 88 THR A C 1
ATOM 686 O O . THR A 1 88 ? 1.413 -6.794 8.583 1.00 92.12 88 THR A O 1
ATOM 689 N N . PHE A 1 89 ? 3.612 -6.425 8.820 1.00 88.44 89 PHE A N 1
ATOM 690 C CA . PHE A 1 89 ? 4.041 -7.215 7.669 1.00 88.44 89 PHE A CA 1
ATOM 691 C C . PHE A 1 89 ? 5.322 -7.984 7.994 1.00 88.44 89 PHE A C 1
ATOM 693 O O . PHE A 1 89 ? 6.111 -7.585 8.857 1.00 88.44 89 PHE A O 1
ATOM 700 N N . TYR A 1 90 ? 5.534 -9.091 7.285 1.00 89.00 90 TYR A N 1
ATOM 701 C CA . TYR A 1 90 ? 6.744 -9.897 7.389 1.00 89.00 90 TYR A CA 1
ATOM 702 C C . TYR A 1 90 ? 7.778 -9.433 6.364 1.00 89.00 90 TYR A C 1
ATOM 704 O O . TYR A 1 90 ? 7.576 -9.565 5.160 1.00 89.00 90 TYR A O 1
ATOM 712 N N . VAL A 1 91 ? 8.909 -8.923 6.849 1.00 87.38 91 VAL A N 1
ATOM 713 C CA . VAL A 1 91 ? 10.047 -8.546 6.003 1.00 87.38 91 VAL A CA 1
ATOM 714 C C . VAL A 1 91 ? 10.976 -9.746 5.863 1.00 87.38 91 VAL A C 1
ATOM 716 O O . VAL A 1 91 ? 11.540 -10.222 6.846 1.00 87.38 91 VAL A O 1
ATOM 719 N N . VAL A 1 92 ? 11.125 -10.240 4.637 1.00 86.88 92 VAL A N 1
ATOM 720 C CA . VAL A 1 92 ? 11.965 -11.407 4.306 1.00 86.88 92 VAL A CA 1
ATOM 721 C C . VAL A 1 92 ? 13.302 -11.025 3.676 1.00 86.88 92 VAL A C 1
ATOM 723 O O . VAL A 1 92 ? 14.229 -11.831 3.688 1.00 86.88 92 VAL A O 1
ATOM 726 N N . ASN A 1 93 ? 13.408 -9.804 3.153 1.00 83.75 93 ASN A N 1
ATOM 727 C CA . ASN A 1 93 ? 14.651 -9.193 2.707 1.00 83.75 93 ASN A CA 1
ATOM 728 C C . ASN A 1 93 ? 14.769 -7.832 3.399 1.00 83.75 93 ASN A C 1
ATOM 730 O O . ASN A 1 93 ? 13.937 -6.951 3.195 1.00 83.75 93 ASN A O 1
ATOM 734 N N . GLY A 1 94 ? 15.721 -7.719 4.325 1.00 77.06 94 GLY A N 1
ATOM 735 C CA . GLY A 1 94 ? 15.893 -6.513 5.125 1.00 77.06 94 GLY A CA 1
ATOM 736 C C . GLY A 1 94 ? 16.487 -5.373 4.302 1.00 77.06 94 GLY A C 1
ATOM 737 O O . GLY A 1 94 ? 17.294 -5.597 3.409 1.00 77.06 94 GLY A O 1
ATOM 738 N N . GLY A 1 95 ? 16.140 -4.143 4.660 1.00 78.81 95 GLY A N 1
ATOM 739 C CA . GLY A 1 95 ? 16.650 -2.952 3.995 1.00 78.81 95 GLY A CA 1
ATOM 740 C C . GLY A 1 95 ? 16.466 -1.709 4.854 1.00 78.81 95 GLY A C 1
ATOM 741 O O . GLY A 1 95 ? 16.555 -1.750 6.088 1.00 78.81 95 GLY A O 1
ATOM 742 N N . ASN A 1 96 ? 16.207 -0.587 4.191 1.00 84.00 96 ASN A N 1
ATOM 743 C CA . ASN A 1 96 ? 15.859 0.660 4.860 1.00 84.00 96 ASN A CA 1
ATOM 744 C C . ASN A 1 96 ? 14.452 0.600 5.480 1.00 84.00 96 ASN A C 1
ATOM 746 O O . ASN A 1 96 ? 13.744 -0.405 5.413 1.00 84.00 96 ASN A O 1
ATOM 750 N N . ARG A 1 97 ? 14.059 1.681 6.161 1.00 88.38 97 ARG A N 1
ATOM 751 C CA . ARG A 1 97 ? 12.684 1.818 6.658 1.00 88.38 97 ARG A CA 1
ATOM 752 C C . ARG A 1 97 ? 11.729 1.942 5.474 1.00 88.38 97 ARG A C 1
ATOM 754 O O . ARG A 1 97 ? 12.045 2.636 4.516 1.00 88.38 97 ARG A O 1
ATOM 761 N N . ILE A 1 98 ? 10.557 1.333 5.598 1.00 90.75 98 ILE A N 1
ATOM 762 C CA . ILE A 1 98 ? 9.453 1.500 4.651 1.00 90.75 98 ILE A CA 1
ATOM 763 C C . ILE A 1 98 ? 8.650 2.723 5.082 1.00 90.75 98 ILE A C 1
ATOM 765 O O . ILE A 1 98 ? 8.287 2.827 6.256 1.00 90.75 98 ILE A O 1
ATOM 769 N N . THR A 1 99 ? 8.364 3.638 4.162 1.00 94.56 99 THR A N 1
ATOM 770 C CA . THR A 1 99 ? 7.405 4.729 4.372 1.00 94.56 99 THR A CA 1
ATOM 771 C C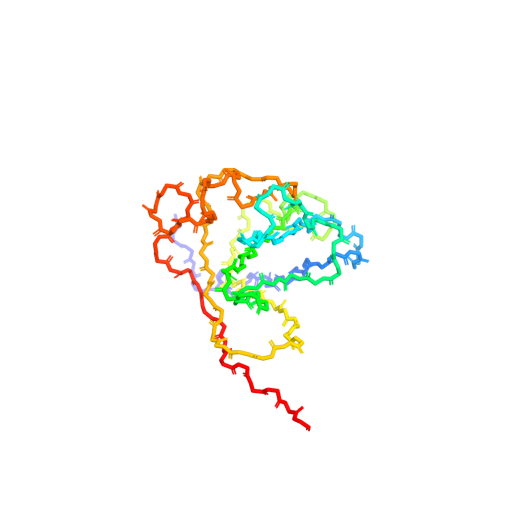 . THR A 1 99 ? 6.077 4.377 3.719 1.00 94.56 99 THR A C 1
ATOM 773 O O . THR A 1 99 ? 6.038 3.781 2.647 1.00 94.56 99 THR A O 1
ATOM 776 N N . LEU A 1 100 ? 4.976 4.718 4.385 1.00 95.94 100 LEU A N 1
ATOM 777 C CA . LEU A 1 100 ? 3.628 4.465 3.892 1.00 95.94 100 LEU A CA 1
ATOM 778 C C . LEU A 1 100 ? 2.973 5.786 3.519 1.00 95.94 100 LEU A C 1
ATOM 780 O O . LEU A 1 100 ? 2.851 6.678 4.357 1.00 95.94 100 LEU A O 1
ATOM 784 N N . HIS A 1 101 ? 2.546 5.882 2.267 1.00 98.19 101 HIS A N 1
ATOM 785 C CA . HIS A 1 101 ? 1.893 7.054 1.705 1.00 98.19 101 HIS A CA 1
ATOM 786 C C . HIS A 1 101 ? 0.481 6.668 1.274 1.00 98.19 101 HIS A C 1
ATOM 788 O O . HIS A 1 101 ? 0.299 5.697 0.538 1.00 98.19 101 HIS A O 1
ATOM 794 N N . ARG A 1 102 ? -0.529 7.416 1.725 1.00 98.19 102 ARG A N 1
ATOM 795 C CA . ARG A 1 102 ? -1.907 7.211 1.269 1.00 98.19 102 ARG A CA 1
ATOM 796 C C . ARG A 1 102 ? -2.044 7.594 -0.200 1.00 98.19 102 ARG A C 1
ATOM 798 O O . ARG A 1 102 ? -1.717 8.717 -0.584 1.00 98.19 102 ARG A O 1
ATOM 805 N N . MET A 1 103 ? -2.584 6.667 -0.982 1.00 98.50 103 MET A N 1
ATOM 806 C CA . MET A 1 103 ? -3.005 6.912 -2.359 1.00 98.50 103 MET A CA 1
ATOM 807 C C . MET A 1 103 ? -4.206 7.860 -2.391 1.00 98.50 103 MET A C 1
ATOM 809 O O . MET A 1 103 ? -5.126 7.741 -1.582 1.00 98.50 103 MET A O 1
ATOM 813 N N . LEU A 1 104 ? -4.186 8.792 -3.336 1.00 98.44 104 LEU A N 1
ATOM 814 C CA . LEU A 1 104 ? -5.242 9.774 -3.595 1.00 98.44 104 LEU A CA 1
ATOM 815 C C . LEU A 1 104 ? -5.977 9.494 -4.907 1.00 98.44 104 LEU A C 1
ATOM 817 O O . LEU A 1 104 ? -7.110 9.935 -5.089 1.00 98.44 104 LEU A O 1
ATOM 821 N N . THR A 1 105 ? -5.344 8.730 -5.796 1.00 97.38 105 THR A N 1
ATOM 822 C CA . THR A 1 105 ? -5.946 8.225 -7.028 1.00 97.38 105 THR A CA 1
ATOM 823 C C . THR A 1 105 ? -6.291 6.742 -6.884 1.00 97.38 105 THR A C 1
ATOM 825 O O . THR A 1 105 ? -5.595 5.982 -6.203 1.00 97.38 105 THR A O 1
ATOM 828 N N . ASN A 1 106 ? -7.388 6.331 -7.524 1.00 96.88 106 ASN A N 1
ATOM 829 C CA . ASN A 1 106 ? -7.816 4.935 -7.555 1.00 96.88 106 ASN A CA 1
ATOM 830 C C . ASN A 1 106 ? -6.799 4.050 -8.280 1.00 96.88 106 ASN A C 1
ATOM 832 O O . ASN A 1 106 ? -6.138 4.474 -9.224 1.00 96.88 106 ASN A O 1
ATOM 836 N N . TRP A 1 107 ? -6.741 2.791 -7.865 1.00 97.94 107 TRP A N 1
ATOM 837 C CA . TRP A 1 107 ? -5.923 1.762 -8.487 1.00 97.94 107 TRP A CA 1
ATOM 838 C C . TRP A 1 107 ? -6.567 0.393 -8.282 1.00 97.94 107 TRP A C 1
ATOM 840 O O . TRP A 1 107 ? -7.279 0.156 -7.299 1.00 97.94 107 TRP A O 1
ATOM 850 N N . ASP A 1 108 ? -6.297 -0.512 -9.212 1.00 96.31 108 ASP A N 1
ATOM 851 C CA . ASP A 1 108 ? -6.696 -1.910 -9.135 1.00 96.31 108 ASP A CA 1
ATOM 852 C C . ASP A 1 108 ? -5.468 -2.815 -8.990 1.00 96.31 108 ASP A C 1
ATOM 854 O O . ASP A 1 108 ? -4.332 -2.405 -9.228 1.00 96.31 108 ASP A O 1
ATOM 858 N N . GLU A 1 109 ? -5.692 -4.060 -8.581 1.00 96.50 109 GLU A N 1
ATOM 859 C CA . GLU A 1 109 ? -4.615 -5.027 -8.348 1.00 96.50 109 GLU A CA 1
ATOM 860 C C . GLU A 1 109 ? -3.770 -5.282 -9.612 1.00 96.50 109 GLU A C 1
ATOM 862 O O . GLU A 1 109 ? -2.588 -5.621 -9.541 1.00 96.50 109 GLU A O 1
ATOM 867 N N . THR A 1 110 ? -4.342 -5.056 -10.797 1.00 98.00 110 THR A N 1
ATOM 868 C CA . THR A 1 110 ? -3.650 -5.229 -12.074 1.00 98.00 110 THR A CA 1
ATOM 869 C C . THR A 1 110 ? -2.776 -4.040 -12.479 1.00 98.00 110 THR A C 1
ATOM 871 O O . THR A 1 110 ? -2.118 -4.129 -13.518 1.00 98.00 110 THR A O 1
ATOM 874 N N . ALA A 1 111 ? -2.690 -2.990 -11.651 1.00 98.50 111 ALA A N 1
ATOM 875 C CA . ALA A 1 111 ? -1.838 -1.828 -11.876 1.00 98.50 111 ALA A CA 1
ATOM 876 C C . ALA A 1 111 ? -0.393 -2.210 -12.241 1.00 98.50 111 ALA A C 1
ATOM 878 O O . ALA A 1 111 ? 0.175 -3.199 -11.762 1.00 98.50 111 ALA A O 1
ATOM 879 N N . THR A 1 112 ? 0.199 -1.391 -13.105 1.00 98.56 112 THR A N 1
ATOM 880 C CA . THR A 1 112 ? 1.571 -1.524 -13.595 1.00 98.56 112 THR A CA 1
ATOM 881 C C . THR A 1 112 ? 2.348 -0.241 -13.308 1.00 98.56 112 THR A C 1
ATOM 883 O O . THR A 1 112 ? 1.785 0.777 -12.905 1.00 98.56 112 THR A O 1
ATOM 886 N N . TRP A 1 113 ? 3.664 -0.263 -13.509 1.00 98.50 113 TRP A N 1
ATOM 887 C CA . TRP A 1 113 ? 4.492 0.943 -13.392 1.00 98.50 113 TRP A CA 1
ATOM 888 C C . TRP A 1 113 ? 3.991 2.068 -14.309 1.00 98.50 113 TRP A C 1
ATOM 890 O O . TRP A 1 113 ? 3.895 3.222 -13.892 1.00 98.50 113 TRP A O 1
ATOM 900 N N . ASN A 1 114 ? 3.604 1.711 -15.538 1.00 98.44 114 ASN A N 1
ATOM 901 C CA . ASN A 1 114 ? 3.082 2.646 -16.529 1.00 98.44 114 ASN A CA 1
ATOM 902 C C . ASN A 1 114 ? 1.651 3.122 -16.228 1.00 98.44 114 ASN A C 1
ATOM 904 O O . ASN A 1 114 ? 1.257 4.159 -16.757 1.00 98.44 114 ASN A O 1
ATOM 908 N N . SER A 1 115 ? 0.891 2.455 -15.344 1.00 98.12 115 SER A N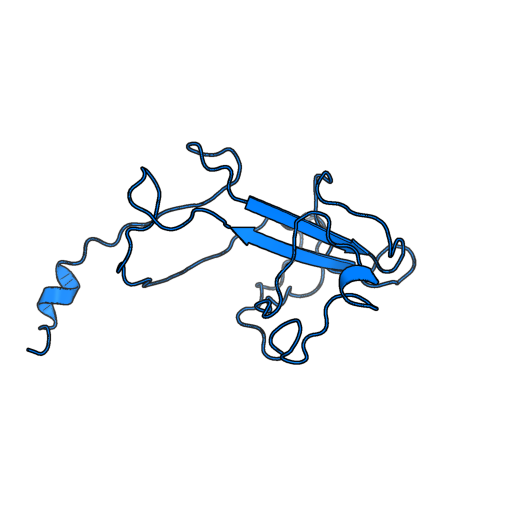 1
ATOM 909 C CA . SER A 1 115 ? -0.385 2.994 -14.833 1.00 98.12 115 SER A CA 1
ATOM 910 C C . SER A 1 115 ? -0.213 4.346 -14.130 1.00 98.12 115 SER A C 1
ATOM 912 O O . SER A 1 115 ? -1.163 5.119 -14.070 1.00 98.12 115 SER A O 1
ATOM 914 N N . PHE A 1 116 ? 0.997 4.637 -13.647 1.00 97.88 116 PHE A N 1
ATOM 915 C CA . PHE A 1 116 ? 1.380 5.890 -12.992 1.00 97.88 116 PHE A CA 1
ATOM 916 C C . PHE A 1 116 ? 2.459 6.642 -13.789 1.00 97.88 116 PHE A C 1
ATOM 918 O O . PHE A 1 116 ? 3.254 7.386 -13.229 1.00 97.88 116 PHE A O 1
ATOM 925 N N . ASN A 1 117 ? 2.527 6.417 -15.111 1.00 95.88 117 ASN A N 1
ATOM 926 C CA . ASN A 1 117 ? 3.535 6.917 -16.064 1.00 95.88 117 ASN A CA 1
ATOM 927 C C . ASN A 1 117 ? 4.980 6.449 -15.801 1.00 95.88 117 ASN A C 1
ATOM 929 O O . ASN A 1 117 ? 5.654 5.980 -16.714 1.00 95.88 117 ASN A O 1
ATOM 933 N N . SER A 1 118 ? 5.467 6.576 -14.570 1.00 96.19 118 SER A N 1
ATOM 934 C CA . SER A 1 118 ? 6.813 6.210 -14.141 1.00 96.19 118 SER A CA 1
ATOM 935 C C . SER A 1 118 ? 6.824 5.719 -12.690 1.00 96.19 118 SER A C 1
ATOM 937 O O . SER A 1 118 ? 7.674 6.129 -11.898 1.00 96.19 118 SER A O 1
ATOM 939 N N . GLY A 1 119 ? 5.856 4.872 -12.332 1.00 97.56 119 GLY A N 1
ATOM 940 C CA . GLY A 1 119 ? 5.622 4.461 -10.950 1.00 97.56 119 GLY A CA 1
ATOM 941 C C . GLY A 1 119 ? 4.979 5.565 -10.105 1.00 97.56 119 GLY A C 1
ATOM 942 O O . GLY A 1 119 ? 4.842 6.702 -10.541 1.00 97.56 119 GLY A O 1
ATOM 943 N N . ILE A 1 120 ? 4.579 5.212 -8.883 1.00 98.06 120 ILE A N 1
ATOM 944 C CA . ILE A 1 120 ? 3.844 6.107 -7.970 1.00 98.06 120 ILE A CA 1
ATOM 945 C C . ILE A 1 120 ? 4.655 7.362 -7.620 1.00 98.06 120 ILE A C 1
ATOM 947 O O . ILE A 1 120 ? 5.799 7.256 -7.171 1.00 98.06 120 ILE A O 1
ATOM 951 N N . GLN A 1 121 ? 4.023 8.528 -7.739 1.00 97.75 121 GLN A N 1
ATOM 952 C CA . GLN A 1 121 ? 4.540 9.829 -7.329 1.00 97.75 121 GLN A CA 1
ATOM 953 C C . GLN A 1 121 ? 3.906 10.298 -6.009 1.00 97.75 121 GLN A C 1
ATOM 955 O O . GLN A 1 121 ? 2.692 10.276 -5.813 1.00 97.75 121 GLN A O 1
ATOM 960 N N . THR A 1 122 ? 4.727 10.779 -5.076 1.00 97.50 122 THR A N 1
ATOM 961 C CA . THR A 1 122 ? 4.259 11.359 -3.805 1.00 97.50 122 THR A CA 1
ATOM 962 C C . THR A 1 122 ? 4.078 12.874 -3.950 1.00 97.50 122 THR A C 1
ATOM 964 O O . THR A 1 122 ? 4.767 13.665 -3.302 1.00 97.50 122 THR A O 1
ATOM 967 N N . ASP A 1 123 ? 3.201 13.293 -4.858 1.00 97.81 123 ASP A N 1
ATOM 968 C CA . ASP A 1 123 ? 3.041 14.679 -5.327 1.00 97.81 123 ASP A CA 1
ATOM 969 C C . ASP A 1 123 ? 1.716 15.341 -4.892 1.00 97.81 123 ASP A C 1
ATOM 971 O O . ASP A 1 123 ? 1.410 16.460 -5.301 1.00 97.81 123 ASP A O 1
ATOM 975 N N . ASN A 1 124 ? 0.946 14.668 -4.032 1.00 98.25 124 ASN A N 1
ATOM 976 C CA . ASN A 1 124 ? -0.431 15.001 -3.650 1.00 98.25 124 ASN A CA 1
ATOM 977 C C . ASN A 1 124 ? -1.468 14.915 -4.787 1.00 98.25 124 ASN A C 1
ATOM 979 O O . ASN A 1 124 ? -2.594 15.371 -4.592 1.00 98.25 124 ASN A O 1
ATOM 983 N N . ASN A 1 125 ? -1.140 14.287 -5.920 1.00 97.62 125 ASN A N 1
ATOM 984 C CA . ASN A 1 125 ? -2.113 13.875 -6.935 1.00 97.62 125 ASN A CA 1
ATOM 985 C C . ASN A 1 125 ? -2.275 12.350 -6.948 1.00 97.62 125 ASN A C 1
ATOM 987 O O . ASN A 1 125 ? -3.393 11.838 -6.871 1.00 97.62 125 ASN A O 1
ATOM 991 N N . GLU A 1 126 ? -1.166 11.611 -7.009 1.00 98.06 126 GLU A N 1
ATOM 992 C CA . GLU A 1 126 ? -1.194 10.143 -7.002 1.00 98.06 126 GLU A CA 1
ATOM 993 C C . GLU A 1 126 ? -1.182 9.599 -5.573 1.00 98.06 126 GLU A C 1
ATOM 995 O O . GLU A 1 126 ? -2.084 8.852 -5.183 1.00 98.06 126 GLU A O 1
ATOM 1000 N N . ALA A 1 127 ? -0.210 10.033 -4.770 1.00 98.62 127 ALA A N 1
ATOM 1001 C CA . ALA A 1 127 ? -0.097 9.743 -3.346 1.00 98.62 127 ALA A CA 1
ATOM 1002 C C . ALA A 1 127 ? 0.279 11.001 -2.550 1.00 98.62 127 ALA A C 1
ATOM 1004 O O . ALA A 1 127 ? 0.876 11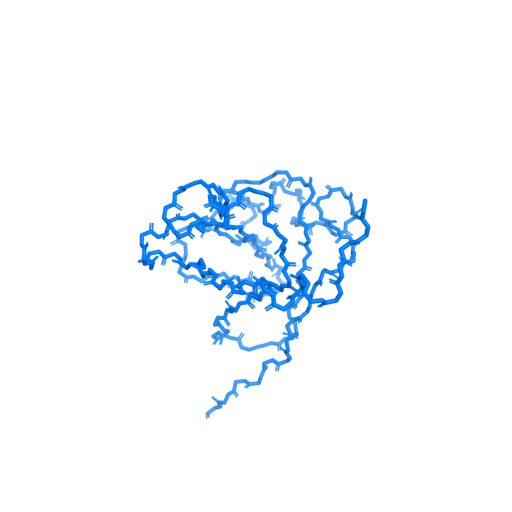.942 -3.079 1.00 98.62 127 ALA A O 1
ATOM 1005 N N . LEU A 1 128 ? -0.033 11.022 -1.251 1.00 98.56 128 LEU A N 1
ATOM 1006 C CA . LEU A 1 128 ? 0.397 12.110 -0.368 1.00 98.56 128 LEU A CA 1
ATOM 1007 C C . LEU A 1 128 ? 1.925 12.238 -0.328 1.00 98.56 128 LEU A C 1
ATOM 1009 O O . LEU A 1 128 ? 2.643 11.250 -0.161 1.00 98.56 128 LEU A O 1
ATOM 1013 N N . THR A 1 129 ? 2.426 13.473 -0.383 1.00 98.19 129 THR A N 1
ATOM 1014 C CA . THR A 1 129 ? 3.861 13.759 -0.215 1.00 98.19 129 THR A CA 1
ATOM 1015 C C . THR A 1 129 ? 4.362 13.368 1.172 1.00 98.19 129 THR A C 1
ATOM 1017 O O . THR A 1 129 ? 5.440 12.793 1.313 1.00 98.19 129 THR A O 1
ATOM 1020 N N . THR A 1 130 ? 3.571 13.645 2.208 1.00 98.06 130 THR A N 1
ATOM 1021 C CA . THR A 1 130 ? 3.904 13.277 3.587 1.00 98.06 130 THR A CA 1
ATOM 1022 C C . THR A 1 130 ? 3.467 11.844 3.864 1.00 98.06 130 THR A C 1
ATOM 1024 O O . THR A 1 130 ? 2.298 11.507 3.683 1.00 98.06 130 THR A O 1
ATOM 1027 N N . ALA A 1 131 ? 4.398 11.015 4.338 1.00 97.50 131 ALA A N 1
ATOM 1028 C CA . ALA A 1 131 ? 4.089 9.662 4.787 1.00 97.50 131 ALA A CA 1
ATOM 1029 C C . ALA A 1 131 ? 3.184 9.687 6.030 1.00 97.50 131 ALA A C 1
ATOM 1031 O O . ALA A 1 131 ? 3.442 10.435 6.974 1.00 97.50 131 ALA A O 1
ATOM 1032 N N . ASP A 1 132 ? 2.176 8.817 6.067 1.00 96.38 132 ASP A N 1
ATOM 1033 C CA . ASP A 1 132 ? 1.328 8.612 7.247 1.00 96.38 132 ASP A CA 1
ATOM 1034 C C . ASP A 1 132 ? 2.055 7.827 8.342 1.00 96.38 132 ASP A C 1
ATOM 1036 O O . ASP A 1 132 ? 1.780 7.985 9.531 1.00 96.38 132 ASP A O 1
ATOM 1040 N N . ALA A 1 133 ? 2.980 6.951 7.941 1.00 94.19 133 ALA A N 1
ATOM 1041 C CA . ALA A 1 133 ? 3.734 6.104 8.850 1.00 94.19 133 ALA A CA 1
ATOM 1042 C C . ALA A 1 133 ? 5.091 5.699 8.265 1.00 94.19 133 ALA A C 1
ATOM 1044 O O . ALA A 1 133 ? 5.323 5.739 7.056 1.00 94.19 133 ALA A O 1
ATOM 1045 N N . GLN A 1 134 ? 5.984 5.252 9.147 1.00 93.25 134 GLN A N 1
ATOM 1046 C CA . GLN A 1 134 ? 7.246 4.613 8.785 1.00 93.25 134 GLN A CA 1
ATOM 1047 C C . GLN A 1 134 ? 7.441 3.338 9.605 1.00 93.25 134 GLN A C 1
ATOM 1049 O O . GLN A 1 134 ? 7.128 3.298 10.799 1.00 93.25 134 GLN A O 1
ATOM 1054 N N . SER A 1 135 ? 7.996 2.300 8.988 1.00 88.69 135 SER A N 1
ATOM 1055 C CA . SER A 1 135 ? 8.357 1.079 9.693 1.00 88.69 135 SER A CA 1
ATOM 1056 C C . SER A 1 135 ? 9.483 1.344 10.694 1.00 88.69 135 SER A C 1
ATOM 1058 O O . SER A 1 135 ? 10.327 2.235 10.531 1.00 88.69 135 SER A O 1
ATOM 1060 N N . LYS A 1 136 ? 9.570 0.499 11.724 1.00 80.75 136 LYS A N 1
ATOM 1061 C CA . LYS A 1 136 ? 10.818 0.385 12.485 1.00 80.75 136 LYS A CA 1
ATOM 1062 C C . LYS A 1 136 ? 11.911 -0.138 11.549 1.00 80.75 136 LYS A C 1
ATOM 1064 O O . LYS A 1 136 ? 11.628 -0.857 10.589 1.00 80.75 136 LYS A O 1
ATOM 1069 N N . ARG A 1 137 ? 13.168 0.216 11.828 1.00 70.25 137 ARG A N 1
ATOM 1070 C CA . ARG A 1 137 ? 14.303 -0.361 11.098 1.00 70.25 137 ARG A CA 1
ATOM 1071 C C . ARG A 1 137 ? 14.327 -1.861 11.375 1.00 70.25 137 ARG A C 1
ATOM 1073 O O . ARG A 1 137 ? 14.458 -2.256 12.533 1.00 70.25 137 ARG A O 1
ATOM 1080 N N . TYR A 1 138 ? 14.195 -2.669 10.332 1.00 65.44 138 TYR A N 1
ATOM 1081 C CA . TYR A 1 138 ? 14.353 -4.110 10.447 1.00 65.44 138 TYR A CA 1
ATOM 1082 C C . TYR A 1 138 ? 15.834 -4.460 10.284 1.00 65.44 138 TYR A C 1
ATOM 1084 O O . TYR A 1 138 ? 16.478 -4.028 9.333 1.00 65.44 138 TYR A O 1
ATOM 1092 N N . VAL A 1 139 ? 16.386 -5.216 11.231 1.00 57.44 139 VAL A N 1
ATOM 1093 C CA . VAL A 1 139 ? 17.703 -5.850 11.104 1.00 57.44 139 VAL A CA 1
ATOM 1094 C C . VAL A 1 139 ? 17.421 -7.343 11.125 1.00 57.44 139 VAL A C 1
ATOM 1096 O O . VAL A 1 139 ? 16.957 -7.854 12.146 1.00 57.44 139 VAL A O 1
ATOM 1099 N N . SER A 1 140 ? 17.627 -8.029 9.999 1.00 56.62 140 SER A N 1
ATOM 1100 C CA . SER A 1 140 ? 17.456 -9.481 9.945 1.00 56.62 140 SER A CA 1
ATOM 1101 C C . SER A 1 140 ? 18.389 -10.118 10.970 1.00 56.62 140 SER A C 1
ATOM 1103 O O . SER A 1 140 ? 19.594 -9.859 10.958 1.00 56.62 140 SER A O 1
ATOM 1105 N N . ARG A 1 141 ? 17.842 -10.936 11.871 1.00 55.22 141 ARG A N 1
ATOM 1106 C CA . ARG A 1 141 ? 18.673 -11.818 12.692 1.00 55.22 141 ARG A CA 1
ATOM 1107 C C . ARG A 1 141 ? 19.202 -12.905 11.757 1.00 55.22 141 ARG A C 1
ATOM 1109 O O . ARG A 1 141 ? 18.394 -13.635 11.188 1.00 55.22 141 ARG A O 1
ATOM 1116 N N . GLY A 1 142 ? 20.515 -12.894 11.528 1.00 42.16 142 GLY A N 1
ATOM 1117 C CA . GLY A 1 142 ? 21.223 -13.973 10.836 1.00 42.16 142 GLY A CA 1
ATOM 1118 C C . GLY A 1 142 ? 21.256 -15.254 11.653 1.00 42.16 142 GLY A C 1
ATOM 1119 O O . GLY A 1 142 ? 20.926 -15.193 12.862 1.00 42.16 142 GLY A O 1
#

pLDDT: mean 90.17, std 13.27, range [42.16, 98.62]

Radius of gyration: 18.22 Å; chains: 1; bounding box: 45×34×51 Å

Foldseek 3Di:
DDDDPVVVVPPPDDDFDADDPPPPHNQKFKWKAWLVCQQATGRPPPDAAQQADPVRTGMHMDIDGPPQEDDDPRHNDPPDDDPDDDDDDDDPDFDAKDFAWDAPDDDHNRDYCCNCPRRADCPVHGTPVDTPDIHDRDDDDD

Sequence (142 aa):
MLSTPEDLLNSNLVTTTFHQGVDGYIGTVDTFLSGDRPDKTFHKWRRNEIDLSMSGNHEHTLLRFDDMFGSGDGQIPFGSEIVSATLTFYVVNGGNRITLHRMLTNWDETATWNSFNSGIQTDNNEALTTADAQSKRYVSRG